Protein AF-A0A8J8BNJ2-F1 (afdb_monomer_lite)

pLDDT: mean 80.9, std 10.77, range [40.22, 92.19]

Secondary structure (DSSP, 8-state):
-HHHH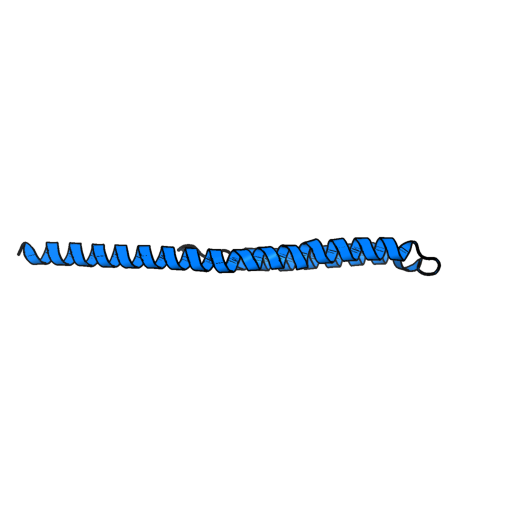HHHHHHHHHHHHHHHHHHHHHHHHHHHHHHHHHHHHIIIIIIHHHHHHHHHHHHHTSTT-GGGG-HHHHHHHHHHHHHHHHHHHHHHHHTS---S--

Structure (mmCIF, N/CA/C/O backbone):
data_AF-A0A8J8BNJ2-F1
#
_entry.id   AF-A0A8J8BNJ2-F1
#
loop_
_atom_site.group_PDB
_atom_site.id
_atom_site.type_symbol
_atom_site.label_atom_id
_atom_site.label_alt_id
_atom_site.label_comp_id
_atom_site.label_asym_id
_atom_site.label_entity_id
_atom_site.label_seq_id
_atom_site.pdbx_PDB_ins_code
_atom_site.Cartn_x
_atom_site.Cartn_y
_atom_site.Cartn_z
_atom_site.occupancy
_atom_site.B_iso_or_equiv
_atom_site.auth_seq_id
_atom_site.auth_comp_id
_atom_site.auth_asym_id
_atom_site.auth_atom_id
_atom_site.pdbx_PDB_model_num
ATOM 1 N N . SER A 1 1 ? -40.708 -10.768 44.992 1.00 51.34 1 SER A N 1
ATOM 2 C CA . SER A 1 1 ? -39.684 -11.197 44.015 1.00 51.34 1 SER A CA 1
ATOM 3 C C . SER A 1 1 ? -39.298 -10.111 42.996 1.00 51.34 1 SER A C 1
ATOM 5 O O . SER A 1 1 ? -38.625 -10.425 42.025 1.00 51.34 1 SER A O 1
ATOM 7 N N . MET A 1 2 ? -39.618 -8.824 43.217 1.00 53.81 2 MET A N 1
ATOM 8 C CA . MET A 1 2 ? -39.344 -7.746 42.244 1.00 53.81 2 MET A CA 1
ATOM 9 C C . MET A 1 2 ? -37.885 -7.253 42.206 1.00 53.81 2 MET A C 1
ATOM 11 O O . MET A 1 2 ? -37.484 -6.641 41.224 1.00 53.81 2 MET A O 1
ATOM 15 N N . ASN A 1 3 ? -37.070 -7.555 43.223 1.00 56.12 3 ASN A N 1
ATOM 16 C CA . ASN A 1 3 ? -35.673 -7.101 43.268 1.00 56.12 3 ASN A CA 1
ATOM 17 C C . ASN A 1 3 ? -34.741 -7.908 42.347 1.00 56.12 3 ASN A C 1
ATOM 19 O O . ASN A 1 3 ? -33.818 -7.340 41.783 1.00 56.12 3 ASN A O 1
ATOM 23 N N . SER A 1 4 ? -35.007 -9.201 42.122 1.00 61.94 4 SER A N 1
ATOM 24 C CA . SER 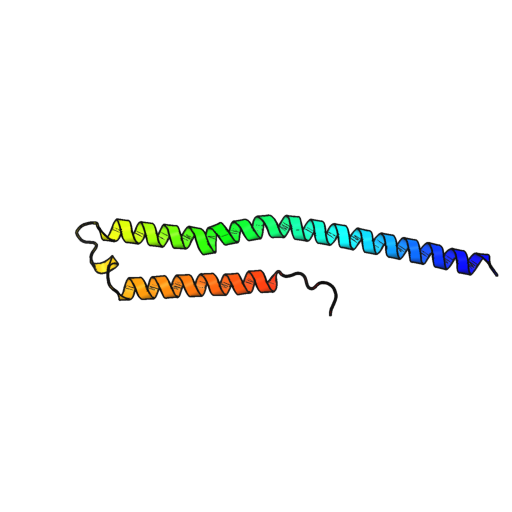A 1 4 ? -34.088 -10.077 41.375 1.00 61.94 4 SER A CA 1
ATOM 25 C C . SER A 1 4 ? -34.135 -9.863 39.852 1.00 61.94 4 SER A C 1
ATOM 27 O O . SER A 1 4 ? -33.102 -9.940 39.199 1.00 61.94 4 SER A O 1
ATOM 29 N N . GLY A 1 5 ? -35.298 -9.522 39.279 1.00 65.38 5 GLY A N 1
ATOM 30 C CA . GLY A 1 5 ? -35.415 -9.199 37.846 1.00 65.38 5 GLY A CA 1
ATOM 31 C C . GLY A 1 5 ? -34.826 -7.832 37.469 1.00 65.38 5 GLY A C 1
ATOM 32 O O . GLY A 1 5 ? -34.253 -7.690 36.392 1.00 65.38 5 GLY A O 1
ATOM 33 N N . SER A 1 6 ? -34.919 -6.851 38.377 1.00 69.12 6 SER A N 1
ATOM 34 C CA . SER A 1 6 ? -34.251 -5.544 38.257 1.00 69.12 6 SER A CA 1
ATOM 35 C C . SER A 1 6 ? -32.726 -5.703 38.257 1.00 69.12 6 SER A C 1
ATOM 37 O O . SER A 1 6 ? -32.043 -5.159 37.393 1.00 69.12 6 SER A O 1
ATOM 39 N N . ASP A 1 7 ? -32.200 -6.535 39.162 1.00 74.25 7 ASP A N 1
ATOM 40 C CA . ASP A 1 7 ? -30.763 -6.802 39.281 1.00 74.25 7 ASP A CA 1
ATOM 41 C C . ASP A 1 7 ? -30.184 -7.478 38.026 1.00 74.25 7 ASP A C 1
ATOM 43 O O . ASP A 1 7 ? -29.148 -7.074 37.504 1.00 74.25 7 ASP A O 1
ATOM 47 N N . VAL A 1 8 ? -30.877 -8.482 37.475 1.00 78.12 8 VAL A N 1
ATOM 48 C CA . VAL A 1 8 ? -30.437 -9.168 36.245 1.00 78.12 8 VAL A CA 1
ATOM 49 C C . VAL A 1 8 ? -30.490 -8.235 35.031 1.00 78.12 8 VAL A C 1
ATOM 51 O O . VAL A 1 8 ? -29.578 -8.256 34.205 1.00 78.12 8 VAL A O 1
ATOM 54 N N . GLY A 1 9 ? -31.519 -7.386 34.934 1.00 79.81 9 GLY A N 1
ATOM 55 C CA . GLY A 1 9 ? -31.634 -6.386 33.871 1.00 79.81 9 GLY A CA 1
ATOM 56 C C . GLY A 1 9 ? -30.503 -5.357 33.903 1.00 79.81 9 GLY A C 1
ATOM 57 O O . GLY A 1 9 ? -29.916 -5.068 32.861 1.00 79.81 9 GLY A O 1
ATOM 58 N N . ASN A 1 10 ? -30.153 -4.861 35.092 1.00 81.00 10 ASN A N 1
ATOM 59 C CA . ASN A 1 10 ? -29.046 -3.919 35.276 1.00 81.00 10 ASN A CA 1
ATOM 60 C C . ASN A 1 10 ? -27.697 -4.564 34.929 1.00 81.00 10 ASN A C 1
ATOM 62 O O . ASN A 1 10 ? -26.940 -4.006 34.137 1.00 81.00 10 ASN A O 1
ATOM 66 N N . ASN A 1 11 ? -27.447 -5.788 35.407 1.00 82.62 11 ASN A N 1
ATOM 67 C CA . ASN A 1 11 ? -26.224 -6.531 35.095 1.00 82.62 11 ASN A CA 1
ATOM 68 C C . ASN A 1 11 ? -26.076 -6.820 33.591 1.00 82.62 11 ASN A C 1
ATOM 70 O O . ASN A 1 11 ? -24.996 -6.652 33.027 1.00 82.62 11 ASN A O 1
ATOM 74 N N . LEU A 1 12 ? -27.156 -7.214 32.906 1.00 85.06 12 LEU A N 1
ATOM 75 C CA . LEU A 1 12 ? -27.129 -7.438 31.457 1.00 85.06 12 LEU A CA 1
ATOM 76 C C . LEU A 1 12 ? -26.862 -6.138 30.688 1.00 85.06 12 LEU A C 1
ATOM 78 O O . LEU A 1 12 ? -26.140 -6.136 29.691 1.00 85.06 12 LEU A O 1
ATOM 82 N N . GLN A 1 13 ? -27.425 -5.025 31.155 1.00 87.56 13 GLN A N 1
ATOM 83 C CA . GLN A 1 13 ? -27.228 -3.716 30.546 1.00 87.56 13 GLN A CA 1
ATOM 84 C C . GLN A 1 13 ? -25.787 -3.215 30.724 1.00 87.56 13 GLN A C 1
ATOM 86 O O . GLN A 1 13 ? -25.228 -2.623 29.799 1.00 87.56 13 GLN A O 1
ATOM 91 N N . ASP A 1 14 ? -25.160 -3.509 31.861 1.00 88.25 14 ASP A N 1
ATOM 92 C CA . ASP A 1 14 ? -23.754 -3.194 32.117 1.00 88.25 14 ASP A CA 1
ATOM 93 C C . ASP A 1 14 ? -22.801 -4.087 31.309 1.00 88.25 14 ASP A C 1
ATOM 95 O O . ASP A 1 14 ? -21.829 -3.585 30.739 1.00 88.25 14 ASP A O 1
ATOM 99 N N . LEU A 1 15 ? -23.120 -5.376 31.142 1.00 86.31 15 LEU A N 1
ATOM 100 C CA . LEU A 1 15 ? -22.391 -6.275 30.239 1.00 86.31 15 LEU A CA 1
ATOM 101 C C . LEU A 1 15 ? -22.482 -5.810 28.780 1.00 86.31 15 LEU A C 1
ATOM 103 O O . LEU A 1 15 ? -21.461 -5.726 28.099 1.00 86.31 15 LEU A O 1
ATOM 107 N N . LEU A 1 16 ? -23.675 -5.440 28.303 1.00 88.50 16 LEU A N 1
ATOM 108 C CA . LEU A 1 16 ? -23.859 -4.897 26.953 1.00 88.50 16 LEU A CA 1
ATOM 109 C C . LEU A 1 16 ? -23.083 -3.590 26.750 1.00 88.50 16 LEU A C 1
ATOM 111 O O . LEU A 1 16 ? -22.439 -3.418 25.715 1.00 88.50 16 LEU A O 1
ATOM 115 N N . LYS A 1 17 ? -23.090 -2.685 27.738 1.00 91.38 17 LYS A N 1
ATOM 116 C CA . LYS A 1 17 ? -22.274 -1.459 27.703 1.00 91.38 17 LYS A CA 1
ATOM 117 C C . LYS A 1 17 ? -20.780 -1.774 27.656 1.00 91.38 17 LYS A C 1
ATOM 119 O O . LYS A 1 17 ? -20.052 -1.115 26.914 1.00 91.38 17 LYS A O 1
ATOM 124 N N . SER A 1 18 ? -20.324 -2.768 28.418 1.00 90.25 18 SER A N 1
ATOM 125 C CA . SER A 1 18 ? -18.928 -3.213 28.410 1.00 90.25 18 SER A CA 1
ATOM 126 C C . SER A 1 18 ? -18.524 -3.770 27.042 1.00 90.25 18 SER A C 1
ATOM 128 O O . SER A 1 18 ? -17.525 -3.326 26.483 1.00 90.25 18 SER A O 1
ATOM 130 N N . LEU A 1 19 ? -19.337 -4.655 26.456 1.00 88.94 19 LEU A N 1
ATOM 131 C CA . LEU A 1 19 ? -19.102 -5.230 25.124 1.00 88.94 19 LEU A CA 1
ATOM 132 C C . LEU A 1 19 ? -19.105 -4.163 24.022 1.00 88.94 19 LEU A C 1
ATOM 134 O O . LEU A 1 19 ? -18.240 -4.163 23.149 1.00 88.94 19 LEU A O 1
ATOM 138 N N . ALA A 1 20 ? -20.044 -3.214 24.074 1.00 88.75 20 ALA A N 1
ATOM 139 C CA . ALA A 1 20 ? -20.089 -2.104 23.126 1.00 88.75 20 ALA A CA 1
ATOM 140 C C . ALA A 1 20 ? -18.832 -1.224 23.227 1.00 88.75 20 ALA A C 1
ATOM 142 O O . ALA A 1 20 ? -18.267 -0.812 22.213 1.00 88.75 20 ALA A O 1
ATOM 143 N N . LYS A 1 21 ? -18.355 -0.962 24.450 1.00 92.12 21 LYS A N 1
ATOM 144 C CA . LYS A 1 21 ? -17.110 -0.221 24.683 1.00 92.12 21 LYS A CA 1
ATOM 145 C C . LYS A 1 21 ? -15.895 -0.975 24.140 1.00 92.12 21 LYS A C 1
ATOM 147 O O . LYS A 1 21 ? -15.019 -0.352 23.546 1.00 92.12 21 LYS A O 1
ATOM 152 N N . GLU A 1 22 ? -15.850 -2.290 24.311 1.00 88.81 22 GLU A N 1
ATOM 153 C CA . GLU A 1 22 ? -14.765 -3.141 23.821 1.00 88.81 22 GLU A CA 1
ATOM 154 C C . GLU A 1 22 ? -14.711 -3.178 22.284 1.00 88.81 22 GLU A C 1
ATOM 156 O O . GLU A 1 22 ? -13.647 -2.954 21.707 1.00 88.81 22 GLU A O 1
ATOM 161 N N . GLN A 1 23 ? -15.862 -3.293 21.607 1.00 86.56 23 GLN A N 1
ATOM 162 C CA . GLN A 1 23 ? -15.943 -3.177 20.143 1.00 86.56 23 GLN A CA 1
ATOM 163 C C . GLN A 1 23 ? -15.449 -1.816 19.633 1.00 86.56 23 GLN A C 1
ATOM 165 O O . GLN A 1 23 ? -14.723 -1.745 18.643 1.00 86.56 23 GLN A O 1
ATOM 170 N N . LEU A 1 24 ? -15.795 -0.716 20.312 1.00 88.00 24 LEU A N 1
ATOM 171 C CA . LEU A 1 24 ? -15.298 0.614 19.942 1.00 88.00 24 LEU A CA 1
ATOM 172 C C . LEU A 1 24 ? -13.771 0.720 20.079 1.00 88.00 24 LEU A C 1
ATOM 174 O O . LEU A 1 24 ? -13.116 1.345 19.239 1.00 88.00 24 LEU A O 1
ATOM 178 N N . VAL A 1 25 ? -13.192 0.094 21.108 1.00 88.62 25 VAL A N 1
ATOM 179 C CA . VAL A 1 25 ? -11.734 0.013 21.287 1.00 88.62 25 VAL A CA 1
ATOM 180 C C . VAL A 1 25 ? -11.096 -0.815 20.171 1.00 88.62 25 VAL A C 1
ATOM 182 O O . VAL A 1 25 ? -10.079 -0.399 19.611 1.00 88.62 25 VAL A O 1
ATOM 185 N N . GLU A 1 26 ? -11.700 -1.940 19.797 1.00 84.81 26 GLU A N 1
ATOM 186 C CA . GLU A 1 26 ? -11.211 -2.793 18.715 1.00 84.81 26 GLU A CA 1
ATOM 187 C C . GLU A 1 26 ? -11.255 -2.081 17.356 1.00 84.81 26 GLU A C 1
ATOM 189 O O . GLU A 1 26 ? -10.269 -2.102 16.620 1.00 84.81 26 GLU A O 1
ATOM 194 N N . ILE A 1 27 ? -12.332 -1.349 17.059 1.00 83.94 27 ILE A N 1
ATOM 195 C CA . ILE A 1 27 ? -12.446 -0.522 15.848 1.00 83.94 27 ILE A CA 1
ATOM 196 C C . ILE A 1 27 ? -11.381 0.580 15.839 1.00 83.94 27 ILE A C 1
ATOM 198 O O . ILE A 1 27 ? -10.741 0.821 14.812 1.00 83.94 27 ILE A O 1
ATOM 202 N N . SER A 1 28 ? -11.155 1.243 16.977 1.00 86.44 28 SER A N 1
ATOM 203 C CA . SER A 1 28 ? -10.110 2.265 17.115 1.00 86.44 28 SER A CA 1
ATOM 204 C C . SER A 1 28 ? -8.714 1.687 16.856 1.00 86.44 28 SER A C 1
ATOM 206 O O . SER A 1 28 ? -7.920 2.261 16.104 1.00 86.44 28 SER A O 1
ATOM 208 N N . ARG A 1 29 ? -8.435 0.499 17.402 1.00 85.56 29 ARG A N 1
ATOM 209 C CA . ARG A 1 29 ? -7.184 -0.235 17.181 1.00 85.56 29 ARG A CA 1
ATOM 210 C C . ARG A 1 29 ? -7.042 -0.707 15.734 1.00 85.56 29 ARG A C 1
ATOM 212 O O . ARG A 1 29 ? -5.964 -0.612 15.158 1.00 85.56 29 ARG A O 1
ATOM 219 N N . TYR A 1 30 ? -8.122 -1.170 15.115 1.00 82.06 30 TYR A N 1
ATOM 220 C CA . TYR A 1 30 ? -8.130 -1.528 13.702 1.00 82.06 30 TYR A CA 1
ATOM 221 C C . TYR A 1 30 ? -7.803 -0.311 12.830 1.00 82.06 30 TYR A C 1
ATOM 223 O O . TYR A 1 30 ? -6.932 -0.385 11.965 1.00 82.06 30 TYR A O 1
ATOM 231 N N . LYS A 1 31 ? -8.426 0.841 13.108 1.00 80.25 31 LYS A N 1
ATOM 232 C CA . LYS A 1 31 ? -8.168 2.100 12.398 1.00 80.25 31 LYS A CA 1
ATOM 233 C C . LYS A 1 31 ? -6.712 2.556 12.539 1.00 80.25 31 LYS A C 1
ATOM 235 O O . LYS A 1 31 ? -6.116 2.982 11.549 1.00 80.25 31 LYS A O 1
ATOM 240 N N . SER A 1 32 ? -6.132 2.455 13.738 1.00 85.44 32 SER A N 1
ATOM 241 C CA . SER A 1 32 ? -4.742 2.862 13.980 1.00 85.44 32 SER A CA 1
ATOM 242 C C . SER A 1 32 ? -3.728 1.978 13.252 1.00 85.44 32 SER A C 1
ATOM 244 O O . SER A 1 32 ? -2.686 2.478 12.839 1.00 85.44 32 SER A O 1
ATOM 246 N N . ILE A 1 33 ? -4.049 0.700 13.029 1.00 80.75 33 ILE A N 1
ATOM 247 C CA . ILE A 1 33 ? -3.211 -0.244 12.278 1.00 80.75 33 ILE A CA 1
ATOM 248 C C . ILE A 1 33 ? -3.457 -0.129 10.764 1.00 80.75 33 ILE A C 1
ATOM 250 O O . ILE A 1 33 ? -2.520 -0.244 9.973 1.00 80.75 33 ILE A O 1
ATOM 254 N N . LEU A 1 34 ? -4.697 0.136 10.338 1.00 83.12 34 LEU A N 1
ATOM 255 C CA . LEU A 1 34 ? -5.060 0.255 8.926 1.00 83.12 34 LEU A CA 1
ATOM 256 C C . LEU A 1 34 ? -4.370 1.445 8.252 1.00 83.12 34 LEU A C 1
ATOM 258 O O . LEU A 1 34 ? -3.929 1.320 7.113 1.00 83.12 34 LEU A O 1
ATOM 262 N N . ASN A 1 35 ? -4.245 2.579 8.944 1.00 82.56 35 ASN A N 1
ATOM 263 C CA . ASN A 1 35 ? -3.666 3.786 8.357 1.00 82.56 35 ASN A CA 1
ATOM 264 C C . ASN A 1 35 ? -2.186 3.604 7.929 1.00 82.56 35 ASN A C 1
ATOM 266 O O . ASN A 1 35 ? -1.886 3.794 6.750 1.00 82.56 35 ASN A O 1
ATOM 270 N N . PRO A 1 36 ? -1.261 3.143 8.795 1.00 85.44 36 PRO A N 1
ATOM 271 C CA . PRO A 1 36 ? 0.105 2.801 8.391 1.00 85.44 36 PRO A CA 1
ATOM 272 C C . PRO A 1 36 ? 0.180 1.730 7.303 1.00 85.44 36 PRO A C 1
ATOM 274 O O . PRO A 1 36 ? 1.015 1.821 6.406 1.00 85.44 36 PRO A O 1
ATOM 277 N N . LEU A 1 37 ? -0.702 0.729 7.346 1.00 82.06 37 LEU A N 1
ATOM 278 C CA . LEU A 1 37 ? -0.742 -0.319 6.327 1.00 82.06 37 LEU A CA 1
ATOM 279 C C . LEU A 1 37 ? -1.142 0.219 4.951 1.00 82.06 37 LEU A C 1
ATOM 281 O O . LEU A 1 37 ? -0.543 -0.174 3.953 1.00 82.06 37 LEU A O 1
ATOM 285 N N . ALA A 1 38 ? -2.120 1.124 4.896 1.00 82.88 38 ALA A N 1
ATOM 286 C CA . ALA A 1 38 ? -2.525 1.788 3.663 1.00 82.88 38 ALA A CA 1
ATOM 287 C C . ALA A 1 38 ? -1.399 2.671 3.106 1.00 82.88 38 ALA A C 1
ATOM 289 O O . ALA A 1 38 ? -1.145 2.657 1.903 1.00 82.88 38 ALA A O 1
ATOM 290 N N . MET A 1 39 ? -0.674 3.386 3.971 1.00 85.19 39 MET A N 1
ATOM 291 C CA . MET A 1 39 ? 0.493 4.167 3.551 1.00 85.19 39 MET A CA 1
ATOM 292 C C . MET A 1 39 ? 1.598 3.273 2.979 1.00 85.19 39 MET A C 1
ATOM 294 O O . MET A 1 39 ? 2.108 3.542 1.895 1.00 85.19 39 MET A O 1
ATOM 298 N N . MET A 1 40 ? 1.926 2.174 3.662 1.00 83.62 40 MET A N 1
ATOM 299 C CA . MET A 1 40 ? 2.952 1.233 3.207 1.00 83.62 40 MET A CA 1
ATOM 300 C C . MET A 1 40 ? 2.561 0.576 1.873 1.00 83.62 40 MET A C 1
ATOM 302 O O . MET A 1 40 ? 3.398 0.450 0.980 1.00 83.62 40 MET A O 1
ATOM 306 N N . TYR A 1 41 ? 1.271 0.270 1.686 1.00 81.50 41 TYR A N 1
ATOM 307 C CA . TYR A 1 41 ? 0.726 -0.159 0.397 1.00 81.50 41 TYR A CA 1
ATOM 308 C C . TYR A 1 41 ? 0.978 0.862 -0.713 1.00 81.50 41 TYR A C 1
ATOM 310 O O . TYR A 1 41 ? 1.566 0.515 -1.736 1.00 81.50 41 TYR A O 1
ATOM 318 N N . MET A 1 42 ? 0.564 2.114 -0.516 1.00 84.12 42 MET A N 1
ATOM 319 C CA . MET A 1 42 ? 0.727 3.158 -1.529 1.00 84.12 42 MET A CA 1
ATOM 320 C C . MET A 1 42 ? 2.203 3.339 -1.903 1.00 84.12 42 MET A C 1
ATOM 322 O O . MET A 1 42 ? 2.532 3.453 -3.082 1.00 84.12 42 MET A O 1
ATOM 326 N N . MET A 1 43 ? 3.106 3.289 -0.920 1.00 88.69 43 MET A N 1
ATOM 327 C CA . MET A 1 43 ? 4.544 3.419 -1.156 1.00 88.69 43 MET A CA 1
ATOM 328 C C . MET A 1 43 ? 5.131 2.257 -1.962 1.00 88.69 43 MET A C 1
ATOM 330 O O . MET A 1 43 ? 5.865 2.488 -2.918 1.00 88.69 43 MET A O 1
ATOM 334 N N . VAL A 1 44 ? 4.818 1.013 -1.602 1.00 82.75 44 VAL A N 1
ATOM 335 C CA . VAL A 1 44 ? 5.495 -0.162 -2.173 1.00 82.75 44 VAL A CA 1
ATOM 336 C C . VAL A 1 44 ? 4.803 -0.683 -3.431 1.00 82.75 44 VAL A C 1
ATOM 338 O O . VAL A 1 44 ? 5.470 -1.057 -4.389 1.00 82.75 44 VAL A O 1
ATOM 341 N N . ALA A 1 45 ? 3.474 -0.704 -3.461 1.00 81.19 45 ALA A N 1
ATOM 342 C CA . ALA A 1 45 ? 2.717 -1.309 -4.556 1.00 81.19 45 ALA A CA 1
ATOM 343 C C . ALA A 1 45 ? 2.424 -0.349 -5.711 1.00 81.19 45 ALA A C 1
ATOM 345 O O . ALA A 1 45 ? 2.157 -0.799 -6.822 1.00 81.19 45 ALA A O 1
ATOM 346 N N . VAL A 1 46 ? 2.423 0.960 -5.441 1.00 82.56 46 VAL A N 1
ATOM 347 C CA . VAL A 1 46 ? 2.036 1.983 -6.423 1.00 82.56 46 VAL A CA 1
ATOM 348 C C . VAL A 1 46 ? 3.207 2.914 -6.728 1.00 82.56 46 VAL A C 1
ATOM 350 O O . VAL A 1 46 ? 3.588 3.048 -7.888 1.00 82.56 46 VAL A O 1
ATOM 353 N N . ILE A 1 47 ? 3.815 3.524 -5.707 1.00 89.00 47 ILE A N 1
ATOM 354 C CA . ILE A 1 47 ? 4.871 4.532 -5.896 1.00 89.00 47 ILE A CA 1
ATOM 355 C C . ILE A 1 47 ? 6.199 3.895 -6.330 1.00 89.00 47 ILE A C 1
ATOM 357 O O . ILE A 1 47 ? 6.802 4.352 -7.296 1.00 89.00 47 ILE A O 1
ATOM 361 N N . ALA A 1 48 ? 6.663 2.836 -5.663 1.00 88.38 48 ALA A N 1
ATOM 362 C CA . ALA A 1 48 ? 7.915 2.171 -6.030 1.00 88.38 48 ALA A CA 1
ATOM 363 C C . ALA A 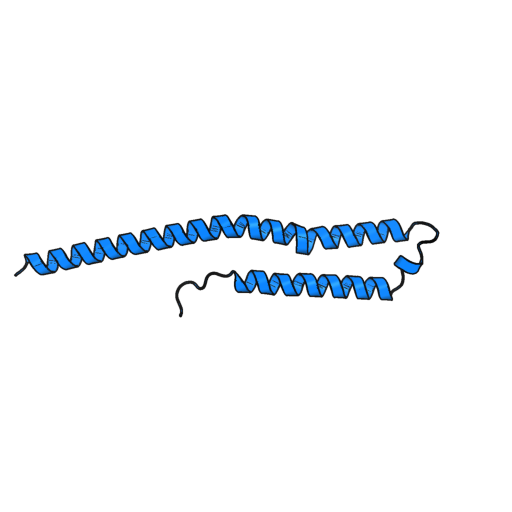1 48 ? 7.933 1.657 -7.487 1.00 88.38 48 ALA A C 1
ATOM 365 O O . ALA A 1 48 ? 8.898 1.959 -8.193 1.00 88.38 48 ALA A O 1
ATOM 366 N N . PRO A 1 49 ? 6.897 0.955 -7.994 1.00 86.81 49 PRO A N 1
ATOM 367 C CA . PRO A 1 49 ? 6.871 0.559 -9.396 1.00 86.81 49 PRO A CA 1
ATOM 368 C C . PRO A 1 49 ? 6.758 1.757 -10.343 1.00 86.81 49 PRO A C 1
ATOM 370 O O . PRO A 1 49 ? 7.446 1.757 -11.358 1.00 86.81 49 PRO A O 1
ATOM 373 N N . SER A 1 50 ? 5.987 2.808 -10.027 1.00 89.88 50 SER A N 1
ATOM 374 C CA . SER A 1 50 ? 5.894 3.976 -10.922 1.00 89.88 50 SER A CA 1
ATOM 375 C C . SER A 1 50 ? 7.229 4.713 -11.064 1.00 89.88 50 SER A C 1
ATOM 377 O O . SER A 1 50 ? 7.640 5.052 -12.178 1.00 89.88 50 SER A O 1
ATOM 379 N N . LEU A 1 51 ? 7.949 4.901 -9.955 1.00 92.19 51 LEU A N 1
ATOM 380 C CA . LEU A 1 51 ? 9.279 5.506 -9.950 1.00 92.19 51 LEU A CA 1
ATOM 381 C C . LEU A 1 51 ? 10.307 4.604 -10.631 1.00 92.19 51 LEU A C 1
ATOM 383 O O . LEU A 1 51 ? 11.143 5.101 -11.380 1.00 92.19 51 LEU A O 1
ATOM 387 N N . GLY A 1 52 ? 10.219 3.289 -10.418 1.00 89.50 52 GLY A N 1
ATOM 388 C CA . GLY A 1 52 ? 11.066 2.306 -11.090 1.00 89.50 52 GLY A CA 1
ATOM 389 C C . GLY A 1 52 ? 10.902 2.348 -12.608 1.00 89.50 52 GLY A C 1
ATOM 390 O O . GLY A 1 52 ? 11.892 2.465 -13.323 1.00 89.50 52 GLY A O 1
ATOM 391 N N . ILE A 1 53 ? 9.658 2.348 -13.100 1.00 88.19 53 ILE A N 1
ATOM 392 C CA . ILE A 1 53 ? 9.342 2.490 -14.530 1.00 88.19 53 ILE A CA 1
ATOM 393 C C . ILE A 1 53 ? 9.895 3.815 -15.067 1.00 88.19 53 ILE A C 1
ATOM 395 O O . ILE A 1 53 ? 10.570 3.835 -16.092 1.00 88.19 53 ILE A O 1
ATOM 399 N N . THR A 1 54 ? 9.657 4.917 -14.354 1.00 91.12 54 THR A N 1
ATOM 400 C CA . THR A 1 54 ? 10.139 6.245 -14.763 1.00 91.12 54 THR A CA 1
ATOM 401 C C . THR A 1 54 ? 11.664 6.278 -14.866 1.00 91.12 54 THR A C 1
ATOM 403 O O . THR A 1 54 ? 12.201 6.771 -15.856 1.00 91.12 54 THR A O 1
ATOM 406 N N . MET A 1 55 ? 12.378 5.710 -13.891 1.00 90.62 55 MET A N 1
ATOM 407 C CA . MET A 1 55 ? 13.838 5.639 -13.938 1.00 90.62 55 MET A CA 1
ATOM 408 C C . MET A 1 55 ? 14.347 4.748 -15.067 1.00 90.62 55 MET A C 1
ATOM 410 O O . MET A 1 55 ? 15.305 5.118 -15.739 1.00 90.62 55 MET A O 1
ATOM 414 N N . LEU A 1 56 ? 13.701 3.608 -15.317 1.00 88.38 56 LEU A N 1
ATOM 415 C CA . LEU A 1 56 ? 14.058 2.741 -16.440 1.00 88.38 56 LEU A CA 1
ATOM 416 C C . LEU A 1 56 ? 13.892 3.457 -17.781 1.00 88.38 56 LEU A C 1
ATOM 418 O O . LEU A 1 56 ? 14.766 3.344 -18.636 1.00 88.38 56 LEU A O 1
ATOM 422 N N . ILE A 1 57 ? 12.826 4.241 -17.945 1.00 86.69 57 ILE A N 1
ATOM 423 C CA . ILE A 1 57 ? 12.616 5.066 -19.140 1.00 86.69 57 ILE A CA 1
ATOM 424 C C . ILE A 1 57 ? 13.747 6.091 -19.284 1.00 86.69 57 ILE A C 1
ATOM 426 O O . ILE A 1 57 ? 14.325 6.211 -20.359 1.00 86.69 57 ILE A O 1
ATOM 430 N N . ILE A 1 58 ? 14.112 6.789 -18.203 1.00 90.12 58 ILE A N 1
ATOM 431 C CA . ILE A 1 58 ? 15.214 7.765 -18.223 1.00 90.12 58 ILE A CA 1
ATOM 432 C C . ILE A 1 58 ? 16.534 7.096 -18.631 1.00 90.12 58 ILE A C 1
ATOM 434 O O . ILE A 1 58 ? 17.246 7.615 -19.489 1.00 90.12 58 ILE A O 1
ATOM 438 N N . LEU A 1 59 ? 16.852 5.937 -18.051 1.00 88.81 59 LEU A N 1
ATOM 439 C CA . LEU A 1 59 ? 18.072 5.186 -18.360 1.00 88.81 59 LEU A CA 1
ATOM 440 C C . LEU A 1 59 ? 18.074 4.634 -19.789 1.00 88.81 59 LEU A C 1
ATOM 442 O O . LEU A 1 59 ? 19.132 4.535 -20.401 1.00 88.81 59 LEU A O 1
ATOM 446 N N . SER A 1 60 ? 16.904 4.336 -20.347 1.00 85.62 60 SER A N 1
ATOM 447 C CA . SER A 1 60 ? 16.767 3.843 -21.721 1.00 85.62 60 SER A CA 1
ATOM 448 C C . SER A 1 60 ? 17.165 4.878 -22.779 1.00 85.62 60 SER A C 1
ATOM 450 O O . SER A 1 60 ? 17.501 4.501 -23.896 1.00 85.62 60 SER A O 1
ATOM 452 N N . PHE A 1 61 ? 17.182 6.172 -22.439 1.00 85.31 61 PHE A N 1
ATOM 453 C CA . PHE A 1 61 ? 17.667 7.226 -23.338 1.00 85.31 61 PHE A CA 1
ATOM 454 C C . PHE A 1 61 ? 19.197 7.343 -23.388 1.00 85.31 61 PHE A C 1
ATOM 456 O O . PHE A 1 61 ? 19.722 8.096 -24.210 1.00 85.31 61 PHE A O 1
ATOM 463 N N . PHE A 1 62 ? 19.930 6.636 -22.522 1.00 87.31 62 PHE A N 1
ATOM 464 C CA . PHE A 1 62 ? 21.389 6.677 -22.537 1.00 87.31 62 PHE A CA 1
ATOM 465 C C . PHE A 1 62 ? 21.949 5.805 -23.676 1.00 87.31 62 PHE A C 1
ATOM 467 O O . PHE A 1 62 ? 21.505 4.667 -23.862 1.00 87.31 62 PHE A O 1
ATOM 474 N N . PRO A 1 63 ? 22.971 6.289 -24.409 1.00 81.88 63 PRO A N 1
ATOM 475 C CA . PRO A 1 63 ? 23.616 5.504 -25.455 1.00 81.88 63 PRO A CA 1
ATOM 476 C C . PRO A 1 63 ? 24.209 4.207 -24.883 1.00 81.88 63 PRO A C 1
ATOM 478 O O . PRO A 1 63 ? 24.898 4.235 -23.864 1.00 81.88 63 PRO A O 1
ATOM 481 N N . GLY A 1 64 ? 23.954 3.071 -25.542 1.00 79.88 64 GLY A N 1
ATOM 482 C CA . GLY A 1 64 ? 24.416 1.746 -25.103 1.00 79.88 64 GLY A CA 1
ATOM 483 C C . GLY A 1 64 ? 23.442 0.972 -24.203 1.00 79.88 64 GLY A C 1
ATOM 484 O O . GLY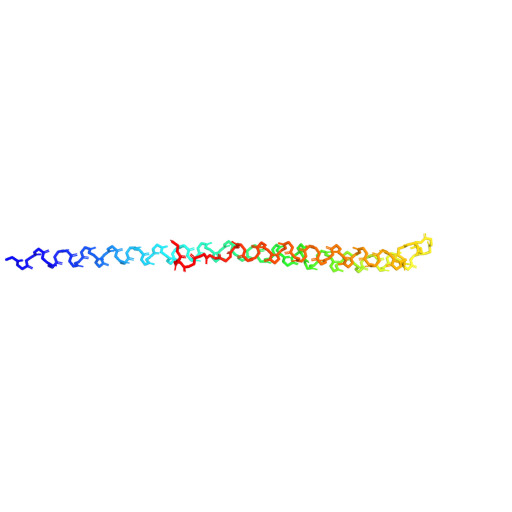 A 1 64 ? 23.729 -0.174 -23.867 1.00 79.88 64 GLY A O 1
ATOM 485 N N . MET A 1 65 ? 22.285 1.548 -23.847 1.00 81.38 65 MET A N 1
ATOM 486 C CA . MET A 1 65 ? 21.223 0.881 -23.071 1.00 81.38 65 MET A CA 1
ATOM 487 C C . MET A 1 65 ? 19.976 0.530 -23.904 1.00 81.38 65 MET A C 1
ATOM 489 O O . MET A 1 65 ? 18.881 0.369 -23.367 1.00 81.38 65 MET A O 1
ATOM 493 N N . GLU A 1 66 ? 20.136 0.350 -25.217 1.00 75.94 66 GLU A N 1
ATOM 494 C CA . GLU A 1 66 ? 19.037 0.083 -26.163 1.00 75.94 66 GLU A CA 1
ATOM 495 C C . GLU A 1 66 ? 18.230 -1.180 -25.818 1.00 75.94 66 GLU A C 1
ATOM 497 O O . GLU A 1 66 ? 17.026 -1.239 -26.056 1.00 75.94 66 GLU A O 1
ATOM 502 N N . THR A 1 67 ? 18.855 -2.162 -25.160 1.00 75.62 67 THR A N 1
ATOM 503 C CA . THR A 1 67 ? 18.190 -3.384 -24.683 1.00 75.62 67 THR A CA 1
ATOM 504 C C . THR A 1 67 ? 17.123 -3.127 -23.615 1.00 75.62 67 THR A C 1
ATOM 506 O O . THR A 1 67 ? 16.259 -3.975 -23.417 1.00 75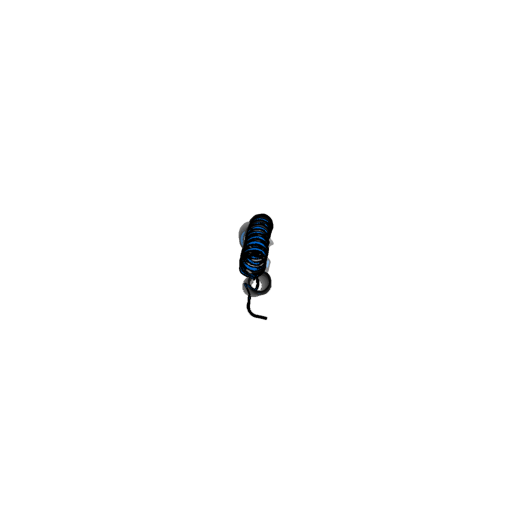.62 67 THR A O 1
ATOM 509 N N . LEU A 1 68 ? 17.157 -1.983 -22.916 1.00 74.56 68 LEU A N 1
ATOM 510 C CA . LEU A 1 68 ? 16.114 -1.601 -21.953 1.00 74.56 68 LEU A CA 1
ATOM 511 C C . LEU A 1 68 ? 14.826 -1.125 -22.643 1.00 74.56 68 LEU A C 1
ATOM 513 O O . LEU A 1 68 ? 13.757 -1.195 -22.040 1.00 74.56 68 LEU A O 1
ATOM 517 N N . SER A 1 69 ? 14.920 -0.701 -23.909 1.00 69.44 69 SER A N 1
ATOM 518 C CA . SER A 1 69 ? 13.772 -0.310 -24.740 1.00 69.44 69 SER A CA 1
ATOM 519 C C . SER A 1 69 ? 13.146 -1.485 -25.501 1.00 69.44 69 SER A C 1
ATOM 521 O O . SER A 1 69 ? 12.213 -1.276 -26.273 1.00 69.44 69 SER A O 1
ATOM 523 N N . ASP A 1 70 ? 13.644 -2.713 -25.311 1.00 84.12 70 ASP A N 1
ATOM 524 C CA . ASP A 1 70 ? 13.077 -3.905 -25.942 1.00 84.12 70 ASP A CA 1
ATOM 525 C C . ASP A 1 70 ? 11.643 -4.146 -25.433 1.00 84.12 70 ASP A C 1
ATOM 527 O O . ASP A 1 70 ? 11.344 -4.064 -24.236 1.00 84.12 70 ASP A O 1
ATOM 531 N N . GLU A 1 71 ? 10.746 -4.492 -26.353 1.00 83.88 71 GLU A N 1
ATOM 532 C CA . GLU A 1 71 ? 9.333 -4.765 -26.097 1.00 83.88 71 GLU A CA 1
ATOM 533 C C . GLU A 1 71 ? 9.150 -5.843 -25.012 1.00 83.88 71 GLU A C 1
ATOM 535 O O . GLU A 1 71 ? 8.238 -5.770 -24.182 1.00 83.88 71 GLU A O 1
ATOM 540 N N . LYS A 1 72 ? 10.076 -6.808 -24.938 1.00 87.38 72 LYS A N 1
ATOM 541 C CA . LYS A 1 72 ? 10.074 -7.862 -23.910 1.00 87.38 72 LYS A CA 1
ATOM 542 C C . LYS A 1 72 ? 10.264 -7.322 -22.493 1.00 87.38 72 LYS A C 1
ATOM 544 O O . LYS A 1 72 ? 9.652 -7.845 -21.559 1.00 87.38 72 LYS A O 1
ATOM 549 N N . VAL A 1 73 ? 11.090 -6.289 -22.320 1.00 85.88 73 VAL A N 1
ATOM 550 C CA . VAL A 1 73 ? 11.330 -5.659 -21.013 1.00 85.88 73 VAL A CA 1
ATOM 551 C C . VAL A 1 73 ? 10.069 -4.933 -20.555 1.00 85.88 73 VAL A C 1
ATOM 553 O O . VAL A 1 73 ? 9.665 -5.085 -19.402 1.00 85.88 73 VAL A O 1
ATOM 556 N N . PHE A 1 74 ? 9.386 -4.237 -21.467 1.00 84.88 74 PHE A N 1
ATOM 557 C CA . PHE A 1 74 ? 8.112 -3.573 -21.181 1.00 84.88 74 PHE A CA 1
ATOM 558 C C . PHE A 1 74 ? 7.010 -4.554 -20.772 1.00 84.88 74 PHE A C 1
ATOM 560 O O . PHE A 1 74 ? 6.342 -4.332 -19.760 1.00 84.88 74 PHE A O 1
ATOM 567 N N . TRP A 1 75 ? 6.845 -5.665 -21.495 1.00 89.44 75 TRP A N 1
ATOM 568 C CA . TRP A 1 75 ? 5.880 -6.706 -21.121 1.00 89.44 75 TRP A CA 1
ATOM 569 C C . TRP A 1 75 ? 6.224 -7.379 -19.789 1.00 89.44 75 TRP A C 1
ATOM 571 O O . TRP A 1 75 ? 5.325 -7.636 -18.985 1.00 89.44 75 TRP A O 1
ATOM 581 N N . GLY A 1 76 ? 7.510 -7.616 -19.513 1.00 89.50 76 GLY A N 1
ATOM 582 C CA . GLY A 1 76 ? 7.968 -8.137 -18.223 1.00 89.50 76 GLY A CA 1
ATOM 583 C C . GLY A 1 76 ? 7.669 -7.185 -17.059 1.00 89.50 76 GLY A C 1
ATOM 584 O O . GLY A 1 76 ? 7.171 -7.611 -16.017 1.00 89.50 76 GLY A O 1
ATOM 585 N N . LEU A 1 77 ? 7.902 -5.886 -17.254 1.00 87.62 77 LEU A N 1
ATOM 586 C CA . LEU A 1 77 ? 7.632 -4.822 -16.282 1.00 87.62 77 LEU A CA 1
ATOM 587 C C . LEU A 1 77 ? 6.129 -4.654 -16.007 1.00 87.62 77 LEU A C 1
ATOM 589 O O . LEU A 1 77 ? 5.714 -4.507 -14.852 1.00 87.62 77 LEU A O 1
ATOM 593 N N . LEU A 1 78 ? 5.305 -4.731 -17.058 1.00 88.81 78 LEU A N 1
ATOM 594 C CA . LEU A 1 78 ? 3.846 -4.764 -16.947 1.00 88.81 78 LEU A CA 1
ATOM 595 C C . LEU A 1 78 ? 3.383 -5.983 -16.147 1.00 88.81 78 LEU A C 1
ATOM 597 O O . LEU A 1 78 ? 2.629 -5.831 -15.187 1.00 88.81 78 LEU A O 1
ATOM 601 N N . GLY A 1 79 ? 3.878 -7.174 -16.493 1.00 91.94 79 GLY A N 1
ATOM 602 C CA . GLY A 1 79 ? 3.563 -8.412 -15.781 1.00 91.94 79 GLY A CA 1
ATOM 603 C C . GLY A 1 79 ? 3.926 -8.336 -14.297 1.00 91.94 79 GLY A C 1
ATOM 604 O O . GLY A 1 79 ? 3.094 -8.634 -13.441 1.00 91.94 79 GLY A O 1
ATOM 605 N N . LEU A 1 80 ? 5.130 -7.853 -13.980 1.00 88.94 80 LEU A N 1
ATOM 606 C CA . LEU A 1 80 ? 5.586 -7.647 -12.604 1.00 88.94 80 LEU A CA 1
ATOM 607 C C . LEU A 1 80 ? 4.667 -6.689 -11.834 1.00 88.94 80 LEU A C 1
ATOM 609 O O . LEU A 1 80 ? 4.290 -6.978 -10.698 1.00 88.94 80 LEU A O 1
ATOM 613 N N . THR A 1 81 ? 4.280 -5.571 -12.453 1.00 88.81 81 THR A N 1
ATOM 614 C CA . THR A 1 81 ? 3.409 -4.563 -11.831 1.00 88.81 81 THR A CA 1
ATOM 615 C C . THR A 1 81 ? 2.021 -5.135 -11.553 1.00 88.81 81 THR A C 1
ATOM 617 O O . THR A 1 81 ? 1.493 -4.961 -10.455 1.00 88.81 81 THR A O 1
ATOM 620 N N . VAL A 1 82 ? 1.449 -5.878 -12.504 1.00 90.38 82 VAL A N 1
ATOM 621 C CA . VAL A 1 82 ? 0.148 -6.541 -12.344 1.00 90.38 82 VAL A CA 1
ATOM 622 C C . VAL A 1 82 ? 0.194 -7.580 -11.223 1.00 90.38 82 VAL A C 1
ATOM 624 O O . VAL A 1 82 ? -0.701 -7.600 -10.381 1.00 90.38 82 VAL A O 1
ATOM 627 N N . VAL A 1 83 ? 1.245 -8.403 -11.154 1.00 90.31 83 VAL A N 1
ATOM 628 C CA . VAL A 1 83 ? 1.417 -9.398 -10.081 1.00 90.31 83 VAL A CA 1
ATOM 629 C C . VAL A 1 83 ? 1.533 -8.720 -8.713 1.00 90.31 83 VAL A C 1
ATOM 631 O O . VAL A 1 83 ? 0.833 -9.108 -7.775 1.00 90.31 83 VAL A O 1
ATOM 634 N N . MET A 1 84 ? 2.356 -7.674 -8.598 1.00 84.44 84 MET A N 1
ATOM 635 C CA . MET A 1 84 ? 2.497 -6.884 -7.368 1.00 84.44 84 MET A CA 1
ATOM 636 C C . MET A 1 84 ? 1.165 -6.277 -6.914 1.00 84.44 84 MET A C 1
ATOM 638 O O . MET A 1 84 ? 0.810 -6.374 -5.737 1.00 84.44 84 MET A O 1
ATOM 642 N N . GLN A 1 85 ? 0.394 -5.705 -7.843 1.00 85.06 85 GLN A N 1
ATOM 643 C CA . GLN A 1 85 ? -0.931 -5.160 -7.545 1.00 85.06 85 GLN A CA 1
ATOM 644 C C . GLN A 1 85 ? -1.914 -6.251 -7.106 1.00 85.06 85 GLN A C 1
ATOM 646 O O . GLN A 1 85 ? -2.645 -6.057 -6.135 1.00 85.06 85 GLN A O 1
ATOM 651 N N . PHE A 1 86 ? -1.903 -7.420 -7.753 1.00 88.50 86 PHE A N 1
ATOM 652 C CA . PHE A 1 86 ? -2.764 -8.547 -7.385 1.00 88.50 86 PHE A CA 1
ATOM 653 C C . PHE A 1 86 ? -2.487 -9.073 -5.974 1.00 88.50 86 PHE A C 1
ATOM 655 O O . PHE A 1 86 ? -3.428 -9.276 -5.202 1.00 88.50 86 PHE A O 1
ATOM 662 N N . ILE A 1 87 ? -1.212 -9.255 -5.612 1.00 84.19 87 ILE A N 1
ATOM 663 C CA . ILE A 1 87 ? -0.808 -9.672 -4.260 1.00 84.19 87 ILE A CA 1
ATOM 664 C C . ILE A 1 87 ? -1.358 -8.684 -3.230 1.00 84.19 87 ILE A C 1
ATOM 666 O O . ILE A 1 87 ? -1.944 -9.079 -2.219 1.00 84.19 87 ILE A O 1
ATOM 670 N N . PHE A 1 88 ? -1.234 -7.389 -3.508 1.00 74.88 88 PHE A N 1
ATOM 671 C CA . PHE A 1 88 ? -1.706 -6.364 -2.594 1.00 74.88 88 PHE A CA 1
ATOM 672 C C . PHE A 1 88 ? -3.225 -6.266 -2.491 1.00 74.88 88 PHE A C 1
ATOM 674 O O . PHE A 1 88 ? -3.738 -6.104 -1.384 1.00 74.88 88 PHE A O 1
ATOM 681 N N . LEU A 1 89 ? -3.960 -6.424 -3.594 1.00 80.75 89 LEU A N 1
ATOM 682 C CA . LEU A 1 89 ? -5.418 -6.551 -3.548 1.00 80.75 89 LEU A CA 1
ATOM 683 C C . LEU A 1 89 ? -5.835 -7.735 -2.664 1.00 80.75 89 LEU A C 1
ATOM 685 O O . LEU A 1 89 ? -6.776 -7.611 -1.877 1.00 80.75 89 LEU A O 1
ATOM 689 N N . GLY A 1 90 ? -5.096 -8.848 -2.723 1.00 79.88 90 GLY A N 1
ATOM 690 C CA . GLY A 1 90 ? -5.266 -9.992 -1.826 1.00 79.88 90 GLY A CA 1
ATOM 691 C C . GLY A 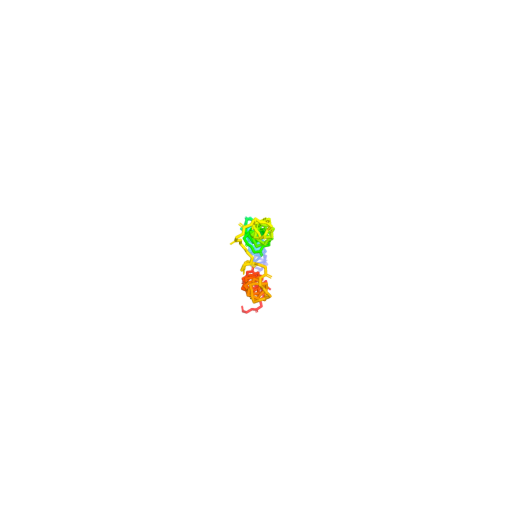1 90 ? -5.050 -9.638 -0.352 1.00 79.88 90 GLY A C 1
ATOM 692 O O . GLY A 1 90 ? -5.896 -9.948 0.486 1.00 79.88 90 GLY A O 1
ATOM 693 N N . ILE A 1 91 ? -3.967 -8.923 -0.031 1.00 76.44 91 ILE A N 1
ATOM 694 C CA . ILE A 1 91 ? -3.660 -8.474 1.338 1.00 76.44 91 ILE A CA 1
ATOM 695 C C . ILE A 1 91 ? -4.735 -7.513 1.861 1.00 76.44 91 ILE A C 1
ATOM 697 O O . ILE A 1 91 ? -5.199 -7.664 2.991 1.00 76.44 91 ILE A O 1
ATOM 701 N N . ILE A 1 92 ? -5.165 -6.538 1.055 1.00 71.88 92 ILE A N 1
ATOM 702 C CA . ILE A 1 92 ? -6.213 -5.581 1.437 1.00 71.88 92 ILE A CA 1
ATOM 703 C C . ILE A 1 92 ? -7.536 -6.314 1.685 1.00 71.88 92 ILE A C 1
ATOM 705 O O . ILE A 1 92 ? -8.217 -6.040 2.675 1.00 71.88 92 ILE A O 1
ATOM 709 N N . LYS A 1 93 ? -7.885 -7.281 0.829 1.00 68.94 93 LYS A N 1
ATOM 710 C CA . LYS A 1 93 ? -9.087 -8.105 0.994 1.00 68.94 93 LYS A CA 1
ATOM 711 C C . LYS A 1 93 ? -9.027 -8.957 2.266 1.00 68.94 93 LYS A C 1
ATOM 713 O O . LYS A 1 93 ? -10.028 -9.034 2.969 1.00 68.94 93 LYS A O 1
ATOM 718 N N . ALA A 1 94 ? -7.868 -9.526 2.598 1.00 66.06 94 ALA A N 1
ATOM 719 C CA . ALA A 1 94 ? -7.665 -10.336 3.802 1.00 66.06 94 ALA A CA 1
ATOM 720 C C . ALA A 1 94 ? -7.679 -9.523 5.109 1.00 66.06 94 ALA A C 1
ATOM 722 O O . ALA A 1 94 ? -7.956 -10.068 6.172 1.00 66.06 94 ALA A O 1
ATOM 723 N N . LYS A 1 95 ? -7.387 -8.218 5.046 1.00 63.56 95 LYS A N 1
ATOM 724 C CA . LYS A 1 95 ? -7.388 -7.325 6.213 1.00 63.56 95 LYS A CA 1
ATOM 725 C C . LYS A 1 95 ? -8.712 -6.610 6.450 1.00 63.56 95 LYS A C 1
ATOM 727 O O . LYS A 1 95 ? -8.792 -5.826 7.397 1.00 63.56 95 LYS A O 1
ATOM 732 N N . ARG A 1 96 ? -9.745 -6.840 5.628 1.00 64.69 96 ARG A N 1
ATOM 733 C CA . ARG A 1 96 ? -11.101 -6.409 5.989 1.00 64.69 96 ARG A CA 1
ATOM 734 C C . ARG A 1 96 ? -11.499 -7.156 7.268 1.00 64.69 96 ARG A C 1
ATOM 736 O O . ARG A 1 96 ? -11.455 -8.384 7.266 1.00 64.69 96 ARG A O 1
ATOM 743 N N . PRO A 1 97 ? -11.833 -6.445 8.358 1.00 55.59 97 PRO A N 1
ATOM 744 C CA . PRO A 1 97 ? -12.206 -7.086 9.599 1.00 55.59 97 PRO A CA 1
ATOM 745 C C . PRO A 1 97 ? -13.539 -7.778 9.343 1.00 55.59 97 PRO A C 1
ATOM 747 O O . PRO A 1 97 ? -14.449 -7.183 8.757 1.00 55.59 97 PRO A O 1
ATOM 750 N N . ASN A 1 98 ? -13.633 -9.047 9.727 1.00 57.72 98 ASN A N 1
ATOM 751 C CA . ASN A 1 98 ? -14.887 -9.773 9.655 1.00 57.72 98 ASN A CA 1
ATOM 752 C C . ASN A 1 98 ? -15.784 -9.199 10.759 1.00 57.72 98 ASN A C 1
ATOM 754 O O . ASN A 1 98 ? -15.696 -9.593 11.919 1.00 57.72 98 ASN A O 1
ATOM 758 N N . LEU A 1 99 ? -16.554 -8.165 10.420 1.00 61.09 99 LEU A N 1
ATOM 759 C CA . LEU A 1 99 ? -17.525 -7.560 11.321 1.00 61.09 99 LEU A CA 1
ATOM 760 C C . LEU A 1 99 ? -18.663 -8.569 11.494 1.00 61.09 99 LEU A C 1
ATOM 762 O O . LEU A 1 99 ? -19.552 -8.618 10.656 1.00 61.09 99 LEU A O 1
ATOM 766 N N . ILE A 1 100 ? -18.565 -9.384 12.549 1.00 62.41 100 ILE A N 1
ATOM 767 C CA . ILE A 1 100 ? -19.606 -10.255 13.120 1.00 62.41 100 ILE A CA 1
ATOM 768 C C . ILE A 1 100 ? -20.386 -11.048 12.055 1.00 62.41 100 ILE A C 1
ATOM 770 O O . ILE A 1 100 ? -21.398 -10.602 11.519 1.00 62.41 100 ILE A O 1
ATOM 774 N N . GLY A 1 101 ? -19.919 -12.266 11.783 1.00 49.72 101 GLY A N 1
ATOM 775 C CA . GLY A 1 101 ? -20.561 -13.191 10.849 1.00 49.72 101 GLY A CA 1
ATOM 776 C C . GLY A 1 101 ? -19.738 -14.454 10.623 1.00 49.72 101 GLY A C 1
ATOM 777 O O . GLY A 1 101 ? -19.360 -14.750 9.492 1.00 49.72 101 GLY A O 1
ATOM 778 N N . GLY A 1 102 ? -19.420 -15.139 11.719 1.00 40.22 102 GLY A N 1
ATOM 779 C CA . GLY A 1 102 ? -18.775 -16.446 11.807 1.00 40.22 102 GLY A CA 1
ATOM 780 C C . GLY A 1 102 ? -18.841 -16.908 13.249 1.00 40.22 102 GLY A C 1
ATOM 781 O O . GLY A 1 102 ? -18.355 -16.128 14.096 1.00 40.22 102 GLY A O 1
#

Sequence (102 aa):
SMNSGSDVGNNLQDLLKSLAKEQLVEISRYKSILNPLAMMYMMVAVIAPSLGITMLIILSFFPGMETLSDEKVFWGLLGLTVVMQFIFLGIIKAKRPNLIGG

Foldseek 3Di:
DVPPVVVVVVVVVVVVVVVVVVVVVVVVVLVVVVVVVVVVCCVPLPVVLVVVVVVLVVVCPDPPNVVSVDPVVVVVSVVVSVVSVVVVVVVVVVSPPPPDDD

Radius of gyration: 26.22 Å; chains: 1; bounding box: 64×24×70 Å